Protein AF-A0A380Q4E2-F1 (afdb_monomer_lite)

Radius of gyration: 11.0 Å; chains: 1; bounding box: 27×18×26 Å

Structure (mmCIF, N/CA/C/O backbone):
data_AF-A0A380Q4E2-F1
#
_entry.id   AF-A0A380Q4E2-F1
#
loop_
_atom_site.group_PDB
_atom_site.id
_atom_site.type_symbol
_atom_site.label_atom_id
_atom_site.label_alt_id
_atom_site.label_comp_id
_atom_site.label_asym_id
_atom_site.label_entity_id
_atom_site.label_seq_id
_atom_site.pdbx_PDB_ins_code
_atom_site.Cartn_x
_atom_site.Cartn_y
_atom_site.Cartn_z
_atom_site.occupancy
_atom_site.B_iso_or_equiv
_atom_site.auth_seq_id
_atom_site.auth_comp_id
_atom_site.auth_asym_id
_atom_site.auth_atom_id
_atom_site.pdbx_PDB_model_num
ATOM 1 N N . MET A 1 1 ? 15.075 -0.906 -5.268 1.00 88.25 1 MET A N 1
ATOM 2 C CA . MET A 1 1 ? 13.850 -1.680 -4.994 1.00 88.25 1 MET A CA 1
ATOM 3 C C . MET A 1 1 ? 13.481 -2.514 -6.217 1.00 88.25 1 MET A C 1
ATOM 5 O O . MET A 1 1 ? 13.573 -1.990 -7.323 1.00 88.25 1 MET A O 1
ATOM 9 N N . THR A 1 2 ? 13.130 -3.788 -6.044 1.00 94.94 2 THR A N 1
ATOM 10 C CA . THR A 1 2 ? 12.524 -4.633 -7.093 1.00 94.94 2 THR A CA 1
ATOM 11 C C . THR A 1 2 ? 10.999 -4.509 -7.086 1.00 94.94 2 THR A C 1
ATOM 13 O O . THR A 1 2 ? 10.409 -3.999 -6.135 1.00 94.94 2 THR A O 1
ATOM 16 N N . GLU A 1 3 ? 10.331 -4.998 -8.130 1.00 93.94 3 GLU A N 1
ATOM 17 C CA . GLU A 1 3 ? 8.866 -4.966 -8.202 1.00 93.94 3 GLU A CA 1
ATOM 18 C C . GLU A 1 3 ? 8.192 -5.787 -7.085 1.00 93.94 3 GLU A C 1
ATOM 20 O O . GLU A 1 3 ? 7.219 -5.338 -6.478 1.00 93.94 3 GLU A O 1
ATOM 25 N N . ASP A 1 4 ? 8.753 -6.946 -6.735 1.00 95.56 4 ASP A N 1
ATOM 26 C CA . ASP A 1 4 ? 8.274 -7.749 -5.604 1.00 95.56 4 ASP A CA 1
ATOM 27 C C . ASP A 1 4 ? 8.432 -7.005 -4.270 1.00 95.56 4 ASP A C 1
ATOM 29 O O . ASP A 1 4 ? 7.535 -7.028 -3.419 1.00 95.56 4 ASP A O 1
ATOM 33 N N . GLU A 1 5 ? 9.557 -6.304 -4.086 1.00 96.75 5 GLU A N 1
ATOM 34 C CA . GLU A 1 5 ? 9.782 -5.456 -2.913 1.00 96.75 5 GLU A CA 1
ATOM 35 C C . GLU A 1 5 ? 8.772 -4.308 -2.864 1.00 96.75 5 GLU A C 1
ATOM 37 O O . GLU A 1 5 ? 8.193 -4.063 -1.805 1.00 96.75 5 GLU A O 1
ATOM 42 N N . LEU A 1 6 ? 8.4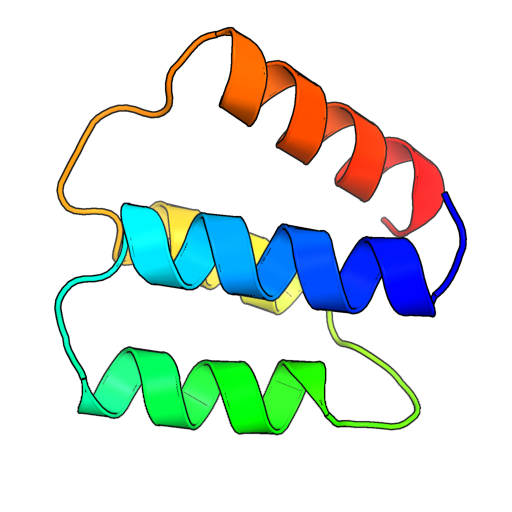97 -3.651 -3.995 1.00 97.25 6 LEU A N 1
ATOM 43 C CA . LEU A 1 6 ? 7.478 -2.608 -4.095 1.00 97.25 6 LEU A CA 1
ATOM 44 C C . LEU A 1 6 ? 6.115 -3.127 -3.631 1.00 97.25 6 LEU A C 1
ATOM 46 O O . LEU A 1 6 ? 5.500 -2.527 -2.747 1.00 97.25 6 LEU A O 1
ATOM 50 N N . ARG A 1 7 ? 5.647 -4.252 -4.187 1.00 97.94 7 ARG A N 1
ATOM 51 C CA . ARG A 1 7 ? 4.335 -4.829 -3.849 1.00 97.94 7 ARG A CA 1
ATOM 52 C C . ARG A 1 7 ? 4.256 -5.179 -2.365 1.00 97.94 7 ARG A C 1
ATOM 54 O O . ARG A 1 7 ? 3.271 -4.847 -1.702 1.00 97.94 7 ARG A O 1
ATOM 61 N N . LYS A 1 8 ? 5.308 -5.789 -1.815 1.00 97.94 8 LYS A N 1
ATOM 62 C CA . LYS A 1 8 ? 5.395 -6.120 -0.387 1.00 97.94 8 LYS A CA 1
ATOM 63 C C . LYS A 1 8 ? 5.362 -4.870 0.496 1.00 97.94 8 LYS A C 1
ATOM 65 O O . LYS A 1 8 ? 4.628 -4.843 1.484 1.00 97.94 8 LYS A O 1
ATOM 70 N N . ASN A 1 9 ? 6.117 -3.837 0.135 1.00 98.12 9 ASN A N 1
ATOM 71 C CA . ASN A 1 9 ? 6.208 -2.592 0.894 1.00 98.12 9 ASN A CA 1
ATOM 72 C C . ASN A 1 9 ? 4.896 -1.799 0.853 1.00 98.12 9 ASN A C 1
ATOM 74 O O . ASN A 1 9 ? 4.447 -1.304 1.887 1.00 98.12 9 ASN A O 1
ATOM 78 N N . LEU A 1 10 ? 4.233 -1.729 -0.305 1.00 98.00 10 LEU A N 1
ATOM 79 C CA . LEU A 1 10 ? 2.911 -1.114 -0.418 1.00 98.00 10 LEU A CA 1
ATOM 80 C C . LEU A 1 10 ? 1.886 -1.863 0.435 1.00 98.00 10 LEU A C 1
ATOM 82 O O . LEU A 1 10 ? 1.176 -1.227 1.208 1.00 98.00 10 LEU A O 1
ATOM 86 N N . ARG A 1 11 ? 1.847 -3.201 0.375 1.00 97.94 11 ARG A N 1
ATOM 87 C CA . ARG A 1 11 ? 0.951 -3.996 1.231 1.00 97.94 11 ARG A CA 1
ATOM 88 C C . ARG A 1 11 ? 1.190 -3.721 2.710 1.00 97.94 11 ARG A C 1
ATOM 90 O O . ARG A 1 11 ? 0.229 -3.448 3.415 1.00 97.94 11 ARG A O 1
ATOM 97 N N . TYR A 1 12 ? 2.450 -3.701 3.147 1.00 98.12 12 TYR A N 1
ATOM 98 C CA . TYR A 1 12 ? 2.820 -3.362 4.522 1.00 98.12 12 TYR A CA 1
ATOM 99 C C . TYR A 1 12 ? 2.273 -1.994 4.962 1.00 98.12 12 TYR A C 1
ATOM 101 O O . TYR A 1 12 ? 1.638 -1.892 6.012 1.00 98.12 12 TYR A O 1
ATOM 109 N N . LEU A 1 13 ? 2.484 -0.951 4.154 1.00 97.75 13 LEU A N 1
ATOM 110 C CA . LEU A 1 13 ? 2.033 0.407 4.470 1.00 97.75 13 LEU A CA 1
ATOM 111 C C . LEU A 1 13 ? 0.503 0.500 4.529 1.00 97.75 13 LEU A C 1
ATOM 113 O O . LEU A 1 13 ? -0.048 1.086 5.461 1.00 97.75 13 LEU A O 1
ATOM 117 N N . ILE A 1 14 ? -0.182 -0.102 3.557 1.00 97.44 14 ILE A N 1
ATOM 118 C CA . ILE A 1 14 ? -1.646 -0.144 3.508 1.00 97.44 14 ILE A CA 1
ATOM 119 C C . ILE A 1 14 ? -2.200 -0.919 4.700 1.00 97.44 14 ILE A C 1
ATOM 121 O O . ILE A 1 14 ? -3.160 -0.471 5.327 1.00 97.44 14 ILE A O 1
ATOM 125 N N . ASP A 1 15 ? -1.562 -2.028 5.071 1.00 96.81 15 ASP A N 1
ATOM 126 C CA . ASP A 1 15 ? -1.997 -2.828 6.205 1.00 96.81 15 ASP A CA 1
ATOM 127 C C . ASP A 1 15 ? -1.906 -2.096 7.531 1.00 96.81 15 ASP A C 1
ATOM 129 O O . ASP A 1 15 ? -2.800 -2.222 8.373 1.00 96.81 15 ASP A O 1
ATOM 133 N N . LYS A 1 16 ? -0.822 -1.342 7.691 1.00 97.19 16 LYS A N 1
ATOM 134 C CA . LYS A 1 16 ? -0.499 -0.622 8.913 1.00 97.19 16 LYS A CA 1
ATOM 135 C C . LYS A 1 16 ? -1.352 0.626 9.104 1.00 97.19 16 LYS A C 1
ATOM 137 O O . LYS A 1 16 ? -1.728 0.925 10.231 1.00 97.19 16 LYS A O 1
ATOM 142 N N . TYR A 1 17 ? -1.632 1.363 8.029 1.00 97.12 17 TYR A N 1
ATOM 143 C CA . TYR A 1 17 ? -2.180 2.716 8.142 1.00 97.12 17 TYR A CA 1
ATOM 144 C C . TYR A 1 17 ? -3.637 2.863 7.724 1.00 97.12 17 TYR A C 1
ATOM 146 O O . TYR A 1 17 ? -4.283 3.806 8.177 1.00 97.12 17 TYR A O 1
ATOM 154 N N . ILE A 1 18 ? -4.172 1.973 6.894 1.00 95.12 18 ILE A N 1
ATOM 155 C CA . ILE A 1 18 ? -5.590 1.990 6.524 1.00 95.12 18 ILE A CA 1
ATOM 156 C C . ILE A 1 18 ? -6.304 0.964 7.401 1.00 95.12 18 ILE A C 1
ATOM 158 O O . ILE A 1 18 ? -5.839 -0.158 7.520 1.00 95.12 18 ILE A O 1
ATOM 162 N N . ILE A 1 19 ? -7.418 1.322 8.041 1.00 94.25 19 ILE A N 1
ATOM 163 C CA . ILE A 1 19 ? -8.214 0.365 8.840 1.00 94.25 19 ILE A CA 1
ATOM 164 C C . ILE A 1 19 ? -9.411 -0.159 8.042 1.00 94.25 19 ILE A C 1
ATOM 166 O O . ILE A 1 19 ? -9.818 -1.306 8.224 1.00 94.25 19 ILE A O 1
ATOM 170 N N . ASP A 1 20 ? -9.964 0.662 7.145 1.00 94.56 20 ASP A N 1
ATOM 171 C CA . ASP A 1 20 ? -11.114 0.291 6.324 1.00 94.56 20 ASP A CA 1
ATOM 172 C C . ASP A 1 20 ? -10.767 -0.890 5.410 1.00 94.56 20 ASP A C 1
ATOM 174 O O . ASP A 1 20 ? -9.964 -0.779 4.481 1.00 94.56 20 ASP A O 1
ATOM 178 N N . LYS A 1 21 ? -11.394 -2.035 5.691 1.00 93.31 21 LYS A N 1
ATOM 179 C CA . LYS A 1 21 ? -11.159 -3.283 4.972 1.00 93.31 21 LYS A CA 1
ATOM 180 C C . LYS A 1 21 ? -11.574 -3.197 3.503 1.00 93.31 21 LYS A C 1
ATOM 182 O O . LYS A 1 21 ? -10.839 -3.685 2.653 1.00 93.31 21 LYS A O 1
ATOM 187 N N . ASN A 1 22 ? -12.698 -2.548 3.199 1.00 94.38 22 ASN A N 1
ATOM 188 C CA . ASN A 1 22 ? -13.154 -2.407 1.816 1.00 94.38 22 ASN A CA 1
ATOM 189 C C . ASN A 1 22 ? -12.147 -1.571 1.023 1.00 94.38 22 ASN A C 1
ATOM 191 O O . ASN A 1 22 ? -11.773 -1.934 -0.090 1.00 94.38 22 ASN A O 1
ATOM 195 N N . LYS A 1 23 ? -11.633 -0.496 1.635 1.00 94.12 23 LYS A N 1
ATOM 196 C CA . LYS A 1 23 ? -10.611 0.342 1.004 1.00 94.12 23 LYS A CA 1
ATOM 197 C C . LYS A 1 23 ? -9.279 -0.391 0.826 1.00 94.12 23 LYS A C 1
ATOM 199 O O . LYS A 1 23 ? -8.639 -0.225 -0.211 1.00 94.12 23 LYS A O 1
ATOM 204 N N . LYS A 1 24 ? -8.860 -1.217 1.792 1.00 95.56 24 LYS A N 1
ATOM 205 C CA . LYS A 1 24 ? -7.679 -2.084 1.628 1.00 95.56 24 LYS A CA 1
ATOM 206 C C . LYS A 1 24 ? -7.838 -3.029 0.440 1.00 95.56 24 LYS A C 1
ATOM 208 O O . LYS A 1 24 ? -6.938 -3.091 -0.393 1.00 95.56 24 LYS A O 1
ATOM 213 N N . ASP A 1 25 ? -8.974 -3.717 0.349 1.00 95.50 25 ASP A N 1
ATOM 214 C CA . ASP A 1 25 ? -9.243 -4.689 -0.713 1.00 95.50 25 ASP A CA 1
ATOM 215 C C . ASP A 1 25 ? -9.240 -4.018 -2.100 1.00 95.50 25 ASP A C 1
ATOM 217 O O . ASP A 1 25 ? -8.639 -4.540 -3.042 1.00 95.50 25 ASP A O 1
ATOM 221 N N . GLU A 1 26 ? -9.809 -2.812 -2.224 1.00 95.75 26 GLU A N 1
ATOM 222 C CA . GLU A 1 26 ? -9.689 -1.992 -3.440 1.00 95.75 26 GLU A CA 1
ATOM 223 C C . GLU A 1 26 ? -8.230 -1.700 -3.804 1.00 95.75 26 GLU A C 1
ATOM 225 O O . GLU A 1 26 ? -7.835 -1.840 -4.963 1.00 95.75 26 GLU A O 1
ATOM 230 N N . ILE A 1 27 ? -7.418 -1.304 -2.822 1.00 96.75 27 ILE A N 1
ATOM 231 C CA . ILE A 1 27 ? -6.017 -0.947 -3.049 1.00 96.75 27 ILE A CA 1
ATOM 232 C C . ILE A 1 27 ? -5.174 -2.176 -3.401 1.00 96.75 27 ILE A C 1
ATOM 234 O O . ILE A 1 27 ? -4.304 -2.087 -4.270 1.00 96.75 27 ILE A O 1
ATOM 238 N N . TYR A 1 28 ? -5.445 -3.338 -2.808 1.00 97.38 28 TYR A N 1
ATOM 239 C CA . TYR A 1 28 ? -4.764 -4.579 -3.180 1.00 97.38 28 TYR A CA 1
ATOM 240 C C . TYR A 1 28 ? -5.011 -4.959 -4.637 1.00 97.38 28 TYR A C 1
ATOM 242 O O . TYR A 1 28 ? -4.062 -5.338 -5.321 1.00 97.38 28 TYR A O 1
ATOM 250 N N . ASN A 1 29 ? -6.222 -4.738 -5.155 1.00 96.75 29 ASN A N 1
ATOM 251 C CA . ASN A 1 29 ? -6.501 -4.944 -6.577 1.00 96.75 29 ASN A CA 1
ATOM 252 C C . ASN A 1 29 ? -5.668 -4.032 -7.492 1.00 96.75 29 ASN A C 1
ATOM 254 O O . ASN A 1 29 ? -5.454 -4.379 -8.651 1.00 96.75 29 ASN A O 1
ATOM 258 N N . TYR A 1 30 ? -5.213 -2.866 -7.017 1.00 96.69 30 TYR A N 1
ATOM 259 C CA . TYR A 1 30 ? -4.251 -2.031 -7.745 1.00 96.69 30 TYR A CA 1
ATOM 260 C C . TYR A 1 30 ? -2.823 -2.551 -7.606 1.00 96.69 30 TYR A C 1
ATOM 262 O O . TYR A 1 30 ? -2.082 -2.550 -8.586 1.00 96.69 30 TYR A O 1
ATOM 270 N N . ILE A 1 31 ? -2.449 -3.010 -6.409 1.00 96.69 31 ILE A N 1
ATOM 271 C CA . ILE A 1 31 ? -1.116 -3.555 -6.129 1.00 96.69 31 ILE A CA 1
ATOM 272 C C . ILE A 1 31 ? -0.849 -4.831 -6.922 1.00 96.69 31 ILE A C 1
ATOM 274 O O . ILE A 1 31 ? 0.310 -5.074 -7.220 1.00 96.69 31 ILE A O 1
ATOM 278 N N . ASP A 1 32 ? -1.866 -5.618 -7.280 1.00 95.25 32 ASP A N 1
ATOM 279 C CA . ASP A 1 32 ? -1.722 -6.879 -8.027 1.00 95.25 32 ASP A CA 1
ATOM 280 C C . ASP A 1 32 ? -1.721 -6.724 -9.556 1.00 95.25 32 ASP A C 1
ATOM 282 O O . ASP A 1 32 ? -1.511 -7.697 -10.277 1.00 95.25 32 ASP A O 1
ATOM 286 N N . ARG A 1 33 ? -1.900 -5.506 -10.080 1.00 94.25 33 ARG A N 1
ATOM 287 C CA . ARG A 1 33 ? -1.834 -5.246 -11.531 1.00 94.25 33 ARG A CA 1
ATOM 288 C C . ARG A 1 33 ? -0.412 -5.380 -12.053 1.00 94.25 33 ARG A C 1
ATOM 290 O O . ARG A 1 33 ? 0.526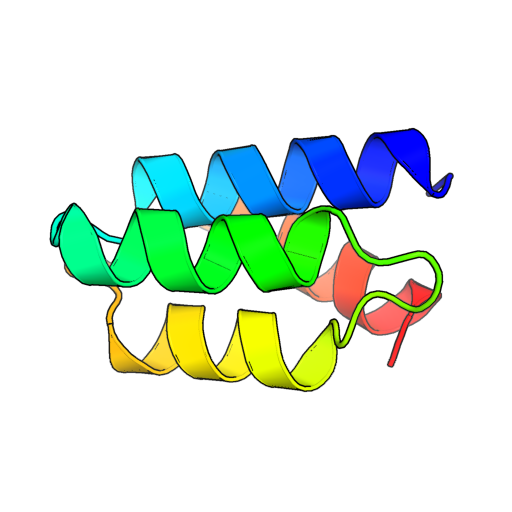 -5.171 -11.296 1.00 94.25 33 ARG A O 1
ATOM 297 N N . GLU A 1 34 ? -0.261 -5.685 -13.339 1.00 90.56 34 GLU A N 1
ATOM 298 C CA . GLU A 1 34 ? 1.042 -5.685 -14.021 1.00 90.56 34 GLU A CA 1
ATOM 299 C C . GLU A 1 34 ? 1.698 -4.296 -13.953 1.00 90.56 34 GLU A C 1
ATOM 301 O O . GLU A 1 34 ? 2.834 -4.177 -13.513 1.00 90.56 34 GLU A O 1
ATOM 306 N N . ASP A 1 35 ? 0.940 -3.237 -14.258 1.00 92.81 35 ASP A N 1
ATOM 307 C CA . ASP A 1 35 ? 1.361 -1.847 -14.056 1.00 92.81 35 ASP A CA 1
ATOM 308 C C . ASP A 1 35 ? 0.769 -1.289 -12.753 1.00 92.81 35 ASP A C 1
ATOM 310 O O . ASP A 1 35 ? -0.431 -0.993 -12.661 1.00 92.81 35 ASP A O 1
ATOM 314 N N . VAL A 1 36 ? 1.601 -1.209 -11.712 1.00 95.94 36 VAL A N 1
ATOM 315 C CA . VAL A 1 36 ? 1.188 -0.776 -10.371 1.00 95.94 36 VAL A CA 1
ATOM 316 C C . VAL A 1 36 ? 1.083 0.756 -10.334 1.00 95.94 36 VAL A C 1
ATOM 318 O O . VAL A 1 36 ? 2.099 1.441 -10.457 1.00 95.94 36 VAL A O 1
ATOM 321 N N . PRO A 1 37 ? -0.103 1.344 -10.070 1.00 96.50 37 PRO A N 1
ATOM 322 C CA . PRO A 1 37 ? -0.282 2.795 -10.050 1.00 96.50 37 PRO A CA 1
ATOM 323 C C . PRO A 1 37 ? 0.223 3.409 -8.729 1.00 96.50 37 PRO A C 1
ATOM 325 O O . PRO A 1 37 ? -0.558 3.912 -7.915 1.00 96.50 37 PRO A O 1
ATOM 328 N N . VAL A 1 38 ? 1.542 3.380 -8.509 1.00 96.75 38 VAL A N 1
ATOM 329 C CA . VAL A 1 38 ? 2.204 3.725 -7.233 1.00 96.75 38 VAL A CA 1
ATOM 330 C C . VAL A 1 38 ? 1.770 5.087 -6.699 1.00 96.75 38 VAL A C 1
ATOM 332 O O . VAL A 1 38 ? 1.358 5.201 -5.544 1.00 96.75 38 VAL A O 1
ATOM 335 N N . LYS A 1 39 ? 1.786 6.122 -7.543 1.00 96.00 39 LYS A N 1
ATOM 336 C CA . LYS A 1 39 ? 1.400 7.482 -7.143 1.00 96.00 39 LYS A CA 1
ATOM 337 C C . LYS A 1 39 ? -0.042 7.563 -6.629 1.00 96.00 39 LYS A C 1
ATOM 339 O O . LYS A 1 39 ? -0.305 8.286 -5.671 1.00 96.00 39 LYS A O 1
ATOM 344 N N . GLY A 1 40 ? -0.961 6.816 -7.244 1.00 96.44 40 GLY A N 1
ATOM 345 C CA . GLY A 1 40 ? -2.358 6.743 -6.811 1.00 96.44 40 GLY A CA 1
ATOM 346 C C . GLY A 1 40 ? -2.497 6.039 -5.464 1.00 96.44 40 GLY A C 1
ATOM 347 O O . GLY A 1 40 ? -3.167 6.547 -4.570 1.00 96.44 40 GLY A O 1
ATOM 348 N N . ILE A 1 41 ? -1.784 4.927 -5.280 1.00 97.12 41 ILE A N 1
ATOM 349 C CA . ILE A 1 41 ? -1.787 4.164 -4.025 1.00 97.12 41 ILE A CA 1
ATOM 350 C C . ILE A 1 41 ? -1.218 4.998 -2.867 1.00 97.12 41 ILE A C 1
ATOM 352 O O . ILE A 1 41 ? -1.791 5.014 -1.779 1.00 97.12 41 ILE A O 1
ATOM 356 N N . LEU A 1 42 ? -0.127 5.738 -3.087 1.00 96.56 42 LEU A N 1
ATOM 357 C CA . LEU A 1 42 ? 0.443 6.628 -2.068 1.00 96.56 42 LEU A CA 1
ATOM 358 C C . LEU A 1 42 ? -0.473 7.823 -1.750 1.00 96.56 42 LEU A C 1
ATOM 360 O O . LEU A 1 42 ? -0.508 8.288 -0.608 1.00 96.56 42 LEU A O 1
ATOM 364 N N . ALA A 1 43 ? -1.227 8.322 -2.734 1.00 95.88 43 ALA A N 1
ATOM 365 C CA . ALA A 1 43 ? -2.247 9.339 -2.494 1.00 95.88 43 ALA A CA 1
ATOM 366 C C . ALA A 1 43 ? -3.393 8.786 -1.631 1.00 95.88 43 ALA A C 1
ATOM 368 O O . ALA A 1 43 ? -3.777 9.428 -0.653 1.00 95.88 43 ALA A O 1
ATOM 369 N N . ASP A 1 44 ? -3.874 7.576 -1.927 1.00 95.38 44 ASP A N 1
ATOM 370 C CA . ASP A 1 44 ? -4.872 6.883 -1.108 1.00 95.38 44 ASP A CA 1
ATOM 371 C C . ASP A 1 44 ? -4.357 6.650 0.321 1.00 95.38 44 ASP A C 1
ATOM 373 O O . ASP A 1 44 ? -5.045 6.984 1.285 1.00 95.38 44 ASP A O 1
ATOM 377 N N . LEU A 1 45 ? -3.113 6.194 0.488 1.00 95.81 45 LEU A N 1
ATOM 378 C CA . LEU A 1 45 ? -2.480 6.070 1.805 1.00 95.81 45 LEU A CA 1
ATOM 379 C C . LEU A 1 45 ? -2.510 7.398 2.581 1.00 95.81 45 LEU A C 1
ATOM 381 O O . LEU A 1 45 ? -2.850 7.420 3.762 1.00 95.81 45 LEU A O 1
ATOM 385 N N . ASN A 1 46 ? -2.185 8.519 1.934 1.00 93.38 46 ASN A N 1
ATOM 386 C 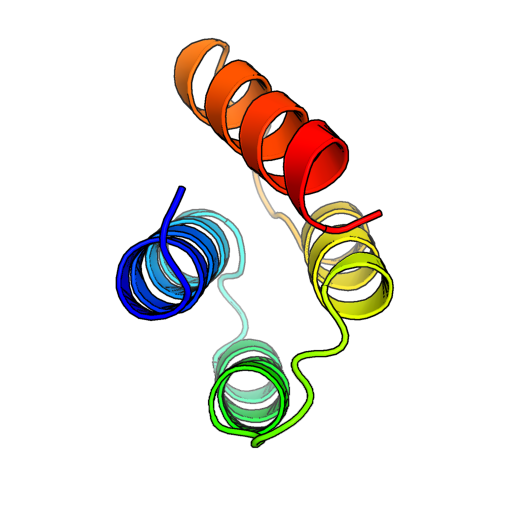CA . ASN A 1 46 ? -2.208 9.831 2.581 1.00 93.38 46 ASN A CA 1
ATOM 387 C C . ASN A 1 46 ? -3.617 10.282 2.992 1.00 93.38 46 ASN A C 1
ATOM 389 O O . ASN A 1 46 ? -3.748 10.952 4.018 1.00 93.38 46 ASN A O 1
ATOM 393 N N . ASN A 1 47 ? -4.634 9.931 2.205 1.00 93.94 47 ASN A N 1
ATOM 394 C CA . ASN A 1 47 ? -6.019 10.341 2.425 1.00 93.94 47 ASN A CA 1
ATOM 395 C C . ASN A 1 47 ? -6.733 9.490 3.483 1.00 93.94 47 ASN A C 1
ATOM 397 O O . ASN A 1 47 ? -7.550 10.016 4.233 1.00 93.94 47 ASN A O 1
ATOM 401 N N . PHE A 1 48 ? -6.430 8.191 3.541 1.00 90.56 48 PHE A N 1
ATOM 402 C CA . PHE A 1 48 ? -7.154 7.223 4.371 1.00 90.56 48 PHE A CA 1
ATOM 403 C C . PHE A 1 48 ? -6.380 6.751 5.604 1.00 90.56 48 PHE A C 1
ATOM 405 O O . PHE A 1 48 ? -6.924 5.979 6.398 1.00 90.56 48 PHE A O 1
ATOM 412 N N . ARG A 1 49 ? -5.127 7.191 5.794 1.00 90.38 49 ARG A N 1
ATOM 413 C CA . ARG A 1 49 ? -4.375 6.844 7.003 1.00 90.38 49 ARG A CA 1
ATOM 414 C C . ARG A 1 49 ? -5.088 7.335 8.260 1.00 90.38 49 ARG A C 1
ATOM 416 O O . ARG A 1 49 ? -5.526 8.482 8.338 1.00 90.38 49 ARG A O 1
ATOM 423 N N . VAL A 1 50 ? -5.121 6.482 9.273 1.00 89.75 50 VAL A N 1
ATOM 424 C CA . VAL A 1 50 ? -5.697 6.815 10.586 1.00 89.75 50 VAL A CA 1
ATOM 425 C C . VAL A 1 50 ? -4.668 7.371 11.572 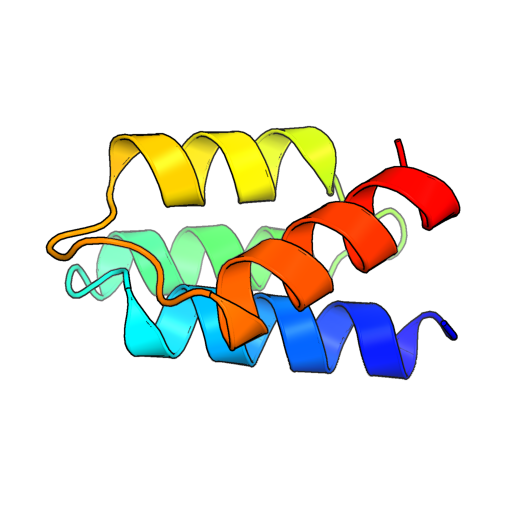1.00 89.75 50 VAL A C 1
ATOM 427 O O . VAL A 1 50 ? -5.026 7.991 12.569 1.00 89.75 50 VAL A O 1
ATOM 430 N N . GLU A 1 51 ? -3.381 7.181 11.281 1.00 89.44 51 GLU A N 1
ATOM 431 C 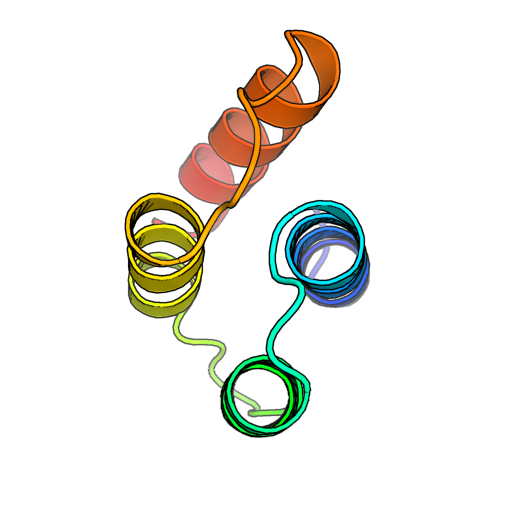CA . GLU A 1 51 ? -2.270 7.532 12.162 1.00 89.44 51 GLU A CA 1
ATOM 432 C C . GLU A 1 51 ? -1.176 8.305 11.422 1.00 89.44 51 GLU A C 1
ATOM 434 O O . GLU A 1 51 ? -1.109 8.343 10.190 1.00 89.44 51 GLU A O 1
ATOM 439 N N . LYS A 1 52 ? -0.294 8.945 12.197 1.00 93.25 52 LYS A N 1
ATOM 440 C CA . LYS A 1 52 ? 0.893 9.602 11.648 1.00 93.25 52 LYS A CA 1
ATOM 441 C C . LYS A 1 52 ? 1.890 8.554 11.164 1.00 93.25 52 LYS A C 1
ATOM 443 O O . LYS A 1 52 ? 2.176 7.581 11.857 1.00 93.25 52 LYS A O 1
ATOM 448 N N . ILE A 1 53 ? 2.466 8.809 9.994 1.00 95.38 53 ILE A N 1
ATOM 449 C CA . ILE A 1 53 ? 3.525 7.970 9.438 1.00 95.38 53 ILE A CA 1
ATOM 450 C C . ILE A 1 53 ? 4.785 8.125 10.296 1.00 95.38 53 ILE A C 1
ATOM 452 O O . ILE A 1 53 ? 5.163 9.247 10.648 1.00 95.38 53 ILE A O 1
ATOM 456 N N . THR A 1 54 ? 5.413 7.006 10.659 1.00 97.25 54 THR A N 1
ATOM 457 C CA . THR A 1 54 ? 6.671 7.018 11.416 1.00 97.25 54 THR A CA 1
ATOM 458 C C . THR A 1 54 ? 7.815 7.525 10.541 1.00 97.25 54 THR A C 1
ATOM 460 O O . THR A 1 54 ? 7.703 7.616 9.320 1.00 97.25 54 THR A O 1
ATOM 463 N N . GLN A 1 55 ? 8.950 7.864 11.151 1.00 97.12 55 GLN A N 1
ATOM 464 C CA . GLN A 1 55 ? 10.116 8.295 10.380 1.00 97.12 55 GLN A CA 1
ATOM 465 C C . GLN A 1 55 ? 10.611 7.197 9.425 1.00 97.12 55 GLN A C 1
ATOM 467 O O . GLN A 1 55 ? 10.881 7.494 8.262 1.00 97.12 55 GLN A O 1
ATOM 472 N N . ASP A 1 56 ? 10.671 5.948 9.893 1.00 97.31 56 ASP A N 1
ATOM 473 C CA . ASP A 1 56 ? 11.119 4.805 9.090 1.00 97.31 56 ASP A CA 1
ATOM 474 C C . ASP A 1 56 ? 10.192 4.551 7.897 1.00 97.31 56 ASP A C 1
ATOM 476 O O . ASP A 1 56 ? 10.656 4.450 6.761 1.00 97.31 56 ASP A O 1
ATOM 480 N N . ASP A 1 57 ? 8.876 4.573 8.115 1.00 97.62 57 ASP A N 1
ATOM 481 C CA . ASP A 1 57 ? 7.902 4.380 7.037 1.00 97.62 57 ASP A CA 1
ATOM 482 C C . ASP A 1 57 ? 7.865 5.583 6.090 1.00 97.62 57 ASP A C 1
ATOM 484 O O . ASP A 1 57 ? 7.650 5.439 4.889 1.00 97.62 57 ASP A O 1
ATOM 488 N N . GLY A 1 58 ? 8.145 6.783 6.602 1.00 97.38 58 GLY A N 1
ATOM 489 C CA . GLY A 1 58 ? 8.343 7.971 5.781 1.00 97.38 58 GLY A CA 1
ATOM 490 C C . GLY A 1 58 ? 9.566 7.851 4.870 1.00 97.38 58 GLY A C 1
ATOM 491 O O . GLY A 1 58 ? 9.523 8.307 3.728 1.00 97.38 58 GLY A O 1
ATOM 492 N N . ASN A 1 59 ? 10.649 7.229 5.339 1.00 97.94 59 ASN A N 1
ATOM 493 C CA . ASN A 1 59 ? 11.817 6.937 4.508 1.00 97.94 59 ASN A CA 1
ATOM 494 C C . ASN A 1 59 ? 11.496 5.870 3.460 1.00 97.94 59 ASN A C 1
ATOM 496 O O . ASN A 1 59 ? 11.861 6.049 2.301 1.00 97.94 59 ASN A O 1
ATOM 500 N N . LEU A 1 60 ? 10.741 4.834 3.832 1.00 98.12 60 LEU A N 1
ATOM 501 C CA . LEU A 1 60 ? 10.268 3.821 2.891 1.00 98.12 60 LEU A CA 1
ATOM 502 C C . LEU A 1 60 ? 9.396 4.428 1.782 1.00 98.12 60 LEU A C 1
ATOM 504 O O . LEU A 1 60 ? 9.599 4.134 0.609 1.00 98.12 60 LEU A O 1
ATOM 508 N N . ILE A 1 61 ? 8.465 5.324 2.121 1.00 97.12 61 ILE A N 1
ATOM 509 C CA . ILE A 1 61 ? 7.629 6.018 1.128 1.00 97.12 61 ILE A CA 1
ATOM 510 C C . ILE A 1 61 ? 8.477 6.877 0.186 1.00 97.12 61 ILE A C 1
ATOM 512 O O . ILE A 1 61 ? 8.204 6.914 -1.012 1.00 97.12 61 ILE A O 1
ATOM 516 N N . ARG A 1 62 ? 9.508 7.560 0.702 1.00 97.12 62 ARG A N 1
ATOM 517 C CA . ARG A 1 62 ? 10.443 8.329 -0.136 1.00 97.12 62 ARG A CA 1
ATOM 518 C C . ARG A 1 62 ? 11.232 7.430 -1.081 1.00 97.12 62 ARG A C 1
ATOM 520 O O . ARG A 1 62 ? 11.408 7.810 -2.233 1.00 97.12 62 ARG A O 1
ATOM 527 N N . ASP A 1 63 ? 11.672 6.267 -0.612 1.00 97.88 63 ASP A N 1
ATOM 528 C CA . ASP A 1 63 ? 12.395 5.288 -1.427 1.00 97.88 63 ASP A CA 1
ATOM 529 C C . ASP A 1 63 ? 11.507 4.720 -2.548 1.00 97.88 63 ASP A C 1
ATOM 531 O O . ASP A 1 63 ? 11.902 4.699 -3.713 1.00 97.88 63 ASP A O 1
ATOM 535 N N . ILE A 1 64 ? 10.252 4.376 -2.226 1.00 97.69 64 ILE A N 1
ATOM 536 C CA . ILE A 1 64 ? 9.237 3.983 -3.217 1.00 97.69 64 ILE A CA 1
ATOM 537 C C . ILE A 1 64 ? 9.040 5.094 -4.255 1.00 97.69 64 ILE A C 1
ATOM 539 O O . ILE A 1 64 ? 9.048 4.822 -5.455 1.00 97.69 64 ILE A O 1
ATOM 543 N N . TYR A 1 65 ? 8.870 6.341 -3.806 1.00 95.88 65 TYR A N 1
ATOM 544 C CA . TYR A 1 65 ? 8.671 7.481 -4.699 1.00 95.88 65 TYR A CA 1
ATOM 545 C C . TYR A 1 65 ? 9.875 7.681 -5.625 1.00 95.88 65 TYR A C 1
ATOM 547 O O . TYR A 1 65 ? 9.693 7.829 -6.823 1.00 95.88 65 TYR A O 1
ATOM 555 N N . PHE A 1 66 ? 11.101 7.627 -5.098 1.00 96.25 66 PHE A N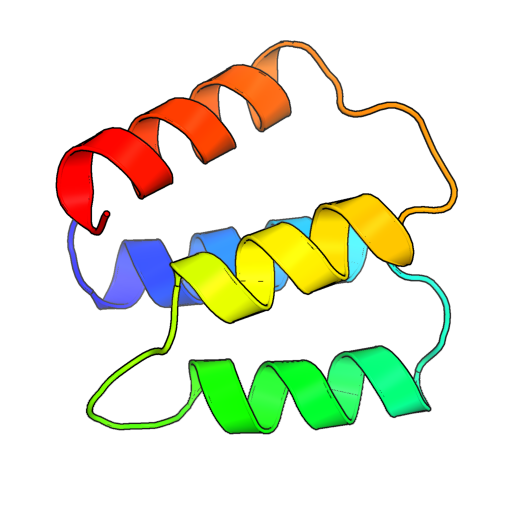 1
ATOM 556 C CA . PHE A 1 66 ? 12.327 7.791 -5.885 1.00 96.25 66 PHE A CA 1
ATOM 557 C C . PHE A 1 66 ? 12.467 6.750 -7.006 1.00 96.25 66 PHE A C 1
ATOM 559 O O . PHE A 1 66 ? 12.990 7.061 -8.074 1.00 96.25 66 PHE A O 1
ATOM 566 N N . HIS A 1 67 ? 12.014 5.519 -6.767 1.00 95.25 67 HIS A N 1
ATOM 567 C CA . HIS A 1 67 ? 12.139 4.432 -7.733 1.00 95.25 67 HIS A CA 1
ATOM 568 C C . HIS A 1 67 ? 10.995 4.350 -8.754 1.00 95.25 67 HIS A C 1
ATOM 570 O O . HIS A 1 67 ? 11.222 3.840 -9.850 1.00 95.25 67 HIS A O 1
ATOM 576 N N . TYR A 1 68 ? 9.790 4.817 -8.411 1.00 94.06 68 TYR A N 1
ATOM 577 C CA . TYR A 1 68 ? 8.572 4.525 -9.182 1.00 94.06 68 TYR A CA 1
ATOM 578 C C . TYR A 1 68 ? 7.667 5.741 -9.460 1.00 94.06 68 TYR A C 1
ATOM 580 O O . TYR A 1 68 ? 6.542 5.554 -9.930 1.00 94.06 68 TYR A O 1
ATOM 588 N N . CYS A 1 69 ? 8.087 6.975 -9.154 1.00 87.00 69 CYS A N 1
ATOM 589 C CA . CYS A 1 69 ? 7.316 8.208 -9.397 1.00 87.00 69 CYS A CA 1
ATOM 590 C C . CYS A 1 69 ? 8.185 9.340 -9.956 1.00 87.00 69 CYS A C 1
ATOM 592 O O . CYS A 1 69 ? 7.639 10.103 -10.786 1.00 87.00 69 CYS A O 1
#

Secondary structure (DSSP, 8-state):
--HHHHHHHHHHHHHHH---HHHHHHHHHHHTSSS--HHHHHHHHHHH-SSPPPHHHHHHHHHHHHHH-

Organism: Yersinia pseudotuberculosis (NCBI:txid633)

Foldseek 3Di:
DDLVVLLVLLLVLCVPFAPDPVLSVVQNVQSPDPDRPLVVSVVSSVVRGPDDQDPVNVVVNVVSVVVRD

pLDDT: mean 95.51, std 2.49, range [87.0, 98.12]

Sequence (69 aa):
MTEDELRKNLRYLIDKYIIDKNKKDEIYNYIDREDVPVKGILADLNNFRVEKITQDDGNLIRDIYFHYC